Protein AF-A0A9E4PW95-F1 (afdb_monomer_lite)

pLDDT: mean 76.1, std 13.47, range [41.69, 90.88]

Structure (mmCIF, N/CA/C/O backbone):
data_AF-A0A9E4PW95-F1
#
_entry.id   AF-A0A9E4PW95-F1
#
loop_
_atom_site.group_PDB
_atom_site.id
_atom_site.type_symbol
_atom_site.label_atom_id
_atom_site.label_alt_id
_atom_site.label_comp_id
_atom_site.label_asym_id
_atom_site.label_entity_id
_atom_site.label_seq_id
_atom_site.pdbx_PDB_ins_code
_atom_site.Cartn_x
_atom_site.Cartn_y
_atom_site.Cartn_z
_atom_site.occupancy
_atom_site.B_iso_or_equiv
_atom_site.auth_seq_id
_atom_site.auth_comp_id
_atom_site.auth_asym_id
_atom_site.auth_atom_id
_atom_site.pdbx_PDB_model_num
ATOM 1 N N . MET A 1 1 ? 1.358 -14.725 -12.771 1.00 41.69 1 MET A N 1
ATOM 2 C CA . MET A 1 1 ? 0.331 -13.947 -12.041 1.00 41.69 1 MET A CA 1
ATOM 3 C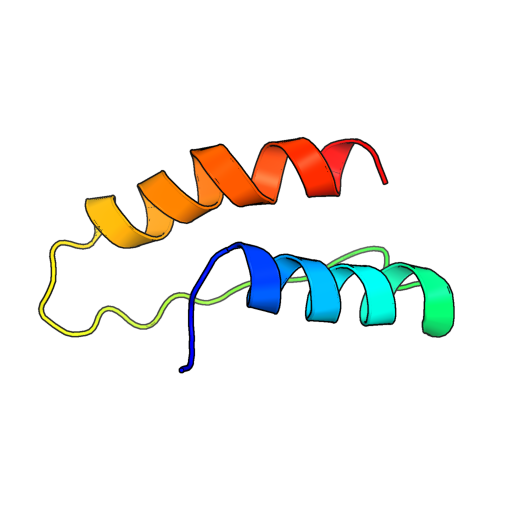 C . MET A 1 1 ? 0.794 -13.579 -10.622 1.00 41.69 1 MET A C 1
ATOM 5 O O . MET A 1 1 ? 0.020 -13.671 -9.685 1.00 41.69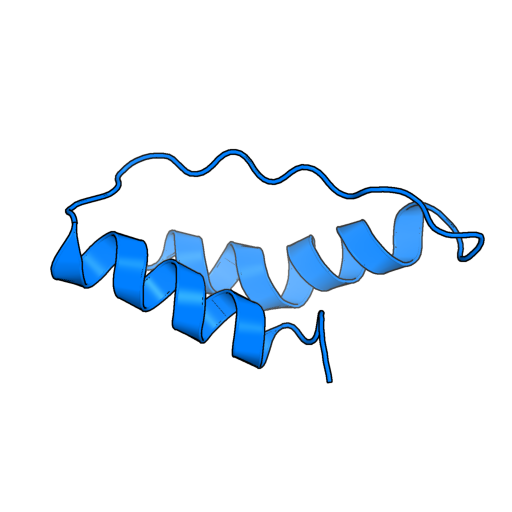 1 MET A O 1
ATOM 9 N N . ARG A 1 2 ? 2.059 -13.181 -10.422 1.00 53.25 2 ARG A N 1
ATOM 10 C CA . ARG A 1 2 ? 2.556 -12.700 -9.121 1.00 53.25 2 ARG A CA 1
ATOM 11 C C . ARG A 1 2 ? 3.351 -11.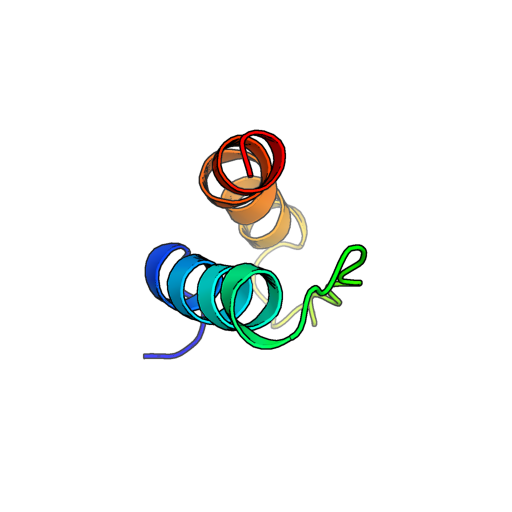425 -9.371 1.00 53.25 2 ARG A C 1
ATOM 13 O O . ARG A 1 2 ? 4.300 -11.479 -10.147 1.00 53.25 2 ARG A O 1
ATOM 20 N N . GLY A 1 3 ? 2.935 -10.323 -8.745 1.00 67.06 3 GLY A N 1
ATOM 21 C CA . GLY A 1 3 ? 3.685 -9.063 -8.713 1.00 67.06 3 GLY A CA 1
ATOM 22 C C . GLY A 1 3 ? 3.112 -7.882 -9.502 1.00 67.06 3 GLY A C 1
ATOM 23 O O . GLY A 1 3 ? 3.853 -6.930 -9.715 1.00 67.06 3 GLY A O 1
ATOM 24 N N . THR A 1 4 ? 1.849 -7.903 -9.949 1.00 81.69 4 THR A N 1
ATOM 25 C CA . THR A 1 4 ? 1.222 -6.678 -10.483 1.00 81.69 4 THR A CA 1
ATOM 26 C C . THR A 1 4 ? 0.797 -5.747 -9.336 1.00 81.69 4 THR A C 1
ATOM 28 O O . THR A 1 4 ? 0.472 -6.244 -8.252 1.00 81.69 4 THR A O 1
ATOM 31 N N . PRO A 1 5 ? 0.774 -4.420 -9.551 1.00 83.56 5 PRO A N 1
ATOM 32 C CA . PRO A 1 5 ? 0.345 -3.441 -8.547 1.00 83.56 5 PRO A CA 1
ATOM 33 C C . PRO A 1 5 ? -1.032 -3.735 -7.939 1.00 83.56 5 PRO A C 1
ATOM 35 O O . PRO A 1 5 ? -1.164 -3.711 -6.719 1.00 83.56 5 PRO A O 1
ATOM 38 N N . ASP A 1 6 ? -2.011 -4.135 -8.753 1.00 87.19 6 ASP A N 1
ATOM 39 C CA . ASP A 1 6 ? -3.369 -4.455 -8.286 1.00 87.19 6 ASP A CA 1
ATOM 40 C C . ASP A 1 6 ? -3.396 -5.579 -7.245 1.00 87.19 6 ASP A C 1
ATOM 42 O O . ASP A 1 6 ? -4.018 -5.455 -6.191 1.00 87.19 6 ASP A O 1
ATOM 46 N N . THR A 1 7 ? -2.670 -6.673 -7.499 1.00 87.38 7 THR A N 1
ATOM 47 C CA . THR A 1 7 ? -2.599 -7.798 -6.557 1.00 87.38 7 THR A CA 1
ATOM 48 C C . THR A 1 7 ? -1.886 -7.396 -5.266 1.00 87.38 7 THR A C 1
ATOM 50 O O . THR A 1 7 ? -2.222 -7.891 -4.193 1.00 87.38 7 THR A O 1
ATOM 53 N N . ILE A 1 8 ? -0.903 -6.492 -5.344 1.00 85.56 8 ILE A N 1
ATOM 54 C CA . ILE A 1 8 ? -0.226 -5.961 -4.156 1.00 85.56 8 ILE A CA 1
ATOM 55 C C . ILE A 1 8 ? -1.199 -5.102 -3.340 1.00 85.56 8 ILE A C 1
ATOM 57 O O . ILE A 1 8 ? -1.273 -5.270 -2.125 1.00 85.56 8 ILE A O 1
ATOM 61 N N . LEU A 1 9 ? -1.980 -4.234 -3.986 1.00 89.75 9 LEU A N 1
ATOM 62 C CA . LEU A 1 9 ? -2.972 -3.392 -3.314 1.00 89.75 9 LEU A CA 1
ATOM 63 C C . LEU A 1 9 ? -4.062 -4.214 -2.623 1.00 89.75 9 LEU A C 1
ATOM 65 O O . LEU A 1 9 ? -4.418 -3.905 -1.490 1.00 89.75 9 LEU A O 1
ATOM 69 N N . GLU A 1 10 ? -4.549 -5.285 -3.250 1.00 90.88 10 GLU A N 1
ATOM 70 C CA . GLU A 1 10 ? -5.535 -6.181 -2.635 1.00 90.88 10 GLU A CA 1
ATOM 71 C C . GLU A 1 10 ? -5.007 -6.796 -1.328 1.00 90.88 10 GLU A C 1
ATOM 73 O O . GLU A 1 10 ? -5.691 -6.786 -0.301 1.00 90.88 10 GLU A O 1
ATOM 78 N N . ILE A 1 11 ? -3.756 -7.267 -1.341 1.00 88.44 11 ILE A N 1
ATOM 79 C CA . ILE A 1 11 ? -3.102 -7.830 -0.156 1.00 88.44 11 ILE A CA 1
ATOM 80 C C . ILE A 1 11 ? -2.922 -6.755 0.918 1.00 88.44 11 ILE A C 1
ATOM 82 O O . ILE A 1 11 ? -3.264 -6.985 2.077 1.00 88.44 11 ILE A O 1
ATOM 86 N N . LEU A 1 12 ? -2.400 -5.582 0.553 1.00 88.56 12 LEU A N 1
ATOM 87 C CA . LEU A 1 12 ? -2.148 -4.509 1.515 1.00 88.56 12 LEU A CA 1
ATOM 88 C C . LEU A 1 12 ? -3.451 -3.995 2.140 1.00 88.56 12 LEU A C 1
ATOM 90 O O . LEU A 1 12 ? -3.495 -3.781 3.349 1.00 88.56 12 LEU A O 1
ATOM 94 N N . LYS A 1 13 ? -4.530 -3.885 1.358 1.00 90.31 13 LYS A N 1
ATOM 95 C CA . LYS A 1 13 ? -5.853 -3.500 1.856 1.00 90.31 13 LYS A CA 1
ATOM 96 C C . LYS A 1 13 ? -6.415 -4.528 2.830 1.00 90.31 13 LYS A C 1
ATOM 98 O O . LYS A 1 13 ? -6.962 -4.154 3.859 1.00 90.31 13 LYS A O 1
ATOM 103 N N . TYR A 1 14 ? -6.243 -5.821 2.549 1.00 89.94 14 TYR A N 1
ATOM 104 C CA . TYR A 1 14 ? -6.620 -6.869 3.495 1.00 89.94 14 TYR A CA 1
ATOM 105 C C . TYR A 1 14 ? -5.851 -6.737 4.819 1.00 89.94 14 TYR A C 1
ATOM 107 O O . TYR A 1 14 ? -6.457 -6.808 5.886 1.00 89.94 14 TYR A O 1
ATOM 115 N N . LEU A 1 15 ? -4.533 -6.515 4.766 1.00 88.69 15 LEU A N 1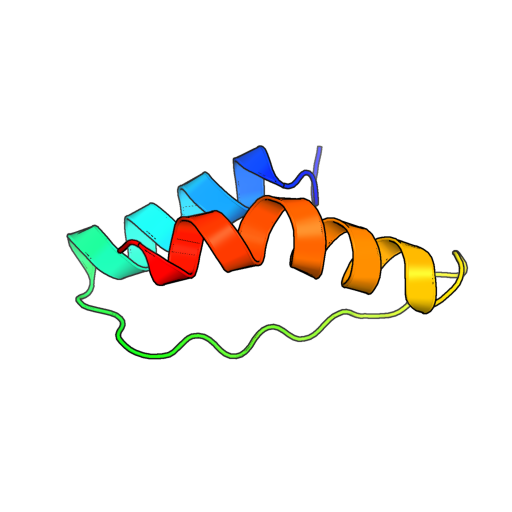
ATOM 116 C CA . LEU A 1 15 ? -3.702 -6.360 5.966 1.00 88.69 15 LEU A CA 1
ATOM 117 C C . LEU A 1 15 ? -4.076 -5.115 6.786 1.00 88.69 15 LEU A C 1
ATOM 119 O O . LEU A 1 15 ? -4.108 -5.190 8.016 1.00 88.69 15 LEU A O 1
ATOM 123 N N . HIS A 1 16 ? -4.377 -3.997 6.125 1.00 87.19 16 HIS A N 1
ATOM 124 C CA . HIS A 1 16 ? -4.843 -2.773 6.777 1.00 87.19 16 HIS A CA 1
ATOM 125 C C . HIS A 1 16 ? -6.238 -2.976 7.386 1.00 87.19 16 HIS A C 1
ATOM 127 O O . HIS A 1 16 ? -6.377 -3.012 8.608 1.00 87.19 16 HIS A O 1
ATOM 133 N N . ASP A 1 17 ? -7.249 -3.253 6.557 1.00 90.12 17 ASP A N 1
ATOM 134 C CA . ASP A 1 17 ? -8.656 -3.256 6.977 1.00 90.12 17 ASP A CA 1
ATOM 135 C C . ASP A 1 17 ? -8.985 -4.377 7.979 1.00 90.12 17 ASP A C 1
ATOM 137 O O . ASP A 1 17 ? -9.890 -4.235 8.803 1.00 90.12 17 ASP A O 1
ATOM 141 N N . ARG A 1 18 ? -8.312 -5.536 7.887 1.00 88.38 18 ARG A N 1
ATOM 142 C CA . ARG A 1 18 ? -8.636 -6.709 8.723 1.00 88.38 18 ARG A CA 1
ATOM 143 C C . ARG A 1 18 ? -7.737 -6.876 9.929 1.00 88.38 18 ARG A C 1
ATOM 145 O O . ARG A 1 18 ? -8.214 -7.378 10.944 1.00 88.38 18 ARG A O 1
ATOM 152 N N . LEU A 1 19 ? -6.458 -6.535 9.807 1.00 86.00 19 LEU A N 1
ATOM 153 C CA . LEU A 1 19 ? -5.477 -6.782 10.864 1.00 86.00 19 LEU A CA 1
ATOM 154 C C . LEU A 1 19 ? -5.027 -5.494 11.561 1.00 86.00 19 LEU A C 1
ATOM 156 O O . LEU A 1 19 ? -4.294 -5.587 12.541 1.00 86.00 19 LEU A O 1
ATOM 160 N N . GLY A 1 20 ? -5.463 -4.318 11.089 1.00 84.62 20 GLY A N 1
ATOM 161 C CA . GLY A 1 20 ? -5.042 -3.029 11.639 1.00 84.62 20 GLY A CA 1
ATOM 162 C C . GLY A 1 20 ? -3.543 -2.797 11.462 1.00 84.62 20 GLY A C 1
ATOM 163 O O . GLY A 1 20 ? -2.885 -2.263 12.350 1.00 84.62 20 GLY A O 1
ATOM 164 N N . THR A 1 21 ? -2.972 -3.287 10.358 1.00 83.06 21 THR A N 1
ATOM 165 C CA . THR A 1 21 ? -1.525 -3.217 10.135 1.00 83.06 21 THR A CA 1
ATOM 166 C C . THR A 1 21 ? -1.118 -1.789 9.777 1.00 83.06 21 THR A C 1
ATOM 168 O O . THR A 1 21 ? -1.332 -1.354 8.652 1.00 83.06 21 THR A O 1
ATOM 171 N N . GLU A 1 22 ? -0.484 -1.084 10.713 1.00 74.25 22 GLU A N 1
ATOM 172 C CA . GLU A 1 22 ? -0.021 0.300 10.509 1.00 74.25 22 GLU A CA 1
ATOM 173 C C . GLU A 1 22 ? 1.285 0.393 9.701 1.00 74.25 22 GLU A C 1
ATOM 175 O O . GLU A 1 22 ? 1.555 1.398 9.046 1.00 74.25 22 GLU A O 1
ATOM 180 N N . PHE A 1 23 ? 2.113 -0.659 9.726 1.00 74.12 23 PHE A N 1
ATOM 181 C CA . PHE A 1 23 ? 3.428 -0.660 9.085 1.00 74.12 23 PHE A CA 1
ATOM 182 C C . PHE A 1 23 ? 3.664 -1.939 8.286 1.00 74.12 23 PHE A C 1
ATOM 184 O O . PHE A 1 23 ? 3.604 -3.046 8.820 1.00 74.12 23 PHE A O 1
ATOM 191 N N . VAL A 1 24 ? 4.015 -1.784 7.007 1.00 74.56 24 VAL A N 1
ATOM 192 C CA . VAL A 1 24 ? 4.419 -2.889 6.130 1.00 74.56 24 VAL A CA 1
ATOM 193 C C . VAL A 1 24 ? 5.803 -2.599 5.559 1.00 74.56 24 VAL A C 1
ATOM 195 O O . VAL A 1 24 ? 6.012 -1.596 4.879 1.00 74.56 24 VAL A O 1
ATOM 198 N N . ILE A 1 25 ? 6.755 -3.501 5.809 1.00 73.50 25 ILE A N 1
ATOM 199 C CA . ILE A 1 25 ? 8.092 -3.449 5.207 1.00 73.50 25 ILE A CA 1
ATOM 200 C C . ILE A 1 25 ? 8.090 -4.353 3.977 1.00 73.50 25 ILE A C 1
ATOM 202 O O . ILE A 1 25 ? 7.947 -5.570 4.082 1.00 73.50 25 ILE A O 1
ATOM 206 N N . MET A 1 26 ? 8.249 -3.754 2.801 1.00 70.75 26 MET A N 1
ATOM 207 C CA . MET A 1 26 ? 8.318 -4.486 1.538 1.00 70.75 26 MET A CA 1
ATOM 208 C C . MET A 1 26 ? 9.767 -4.663 1.099 1.00 70.75 26 MET A C 1
ATOM 210 O O . MET A 1 26 ? 10.508 -3.695 0.946 1.00 70.75 26 MET A O 1
ATOM 214 N N . HIS A 1 27 ? 10.153 -5.916 0.859 1.00 65.44 27 HIS A N 1
ATOM 215 C CA . HIS A 1 27 ? 11.460 -6.273 0.320 1.00 65.44 27 HIS A CA 1
ATOM 216 C C . HIS A 1 27 ? 11.315 -6.712 -1.139 1.00 65.44 27 HIS A C 1
ATOM 218 O O . HIS A 1 27 ? 10.771 -7.778 -1.425 1.00 65.44 27 HIS A O 1
ATOM 224 N N . GLY A 1 28 ? 11.822 -5.905 -2.070 1.00 63.88 28 GLY A N 1
ATOM 225 C CA . GLY A 1 28 ? 11.968 -6.311 -3.466 1.00 63.88 28 GLY A CA 1
ATOM 226 C C . GLY A 1 28 ? 13.197 -7.206 -3.633 1.00 63.88 28 GLY A C 1
ATOM 227 O O . GLY A 1 28 ? 14.311 -6.770 -3.359 1.00 63.88 28 GLY A O 1
ATOM 228 N N . GLN A 1 29 ? 13.016 -8.450 -4.080 1.00 60.00 29 GLN A N 1
ATOM 229 C CA . GLN A 1 29 ? 14.126 -9.286 -4.549 1.00 60.00 29 GLN A CA 1
ATOM 230 C C . GLN A 1 29 ? 14.357 -9.000 -6.037 1.00 60.00 29 GLN A C 1
ATOM 232 O O . GLN A 1 29 ? 13.473 -9.215 -6.867 1.00 60.00 29 GLN A O 1
ATOM 237 N N . ALA A 1 30 ? 15.539 -8.483 -6.365 1.00 53.84 30 ALA A N 1
ATOM 238 C CA . ALA A 1 30 ? 15.931 -8.115 -7.719 1.00 53.84 30 ALA A CA 1
ATOM 239 C C . ALA A 1 30 ? 16.140 -9.360 -8.599 1.00 53.84 30 ALA A C 1
ATOM 241 O O . ALA A 1 30 ? 17.207 -9.972 -8.607 1.00 53.84 30 ALA A O 1
ATOM 242 N N . SER A 1 31 ? 15.129 -9.767 -9.368 1.00 50.78 31 SER A N 1
ATOM 243 C CA . SER A 1 31 ? 15.308 -10.796 -10.397 1.00 50.78 31 SER A CA 1
ATOM 244 C C . SER A 1 31 ? 15.669 -10.148 -11.736 1.00 50.78 31 SER A C 1
ATOM 246 O O . SER A 1 31 ? 14.755 -9.696 -12.408 1.00 50.78 31 SER A O 1
ATOM 248 N N . ARG A 1 32 ? 16.961 -10.118 -12.121 1.00 51.59 32 ARG A N 1
ATOM 249 C CA . ARG A 1 32 ? 17.579 -9.841 -13.462 1.00 51.59 32 ARG A CA 1
ATOM 250 C C . ARG A 1 32 ? 17.020 -8.709 -14.365 1.00 51.59 32 ARG A C 1
ATOM 252 O O . ARG A 1 32 ? 17.591 -8.459 -15.421 1.00 51.59 32 ARG A O 1
ATOM 259 N N . MET A 1 33 ? 15.957 -8.022 -13.979 1.00 52.59 33 MET A N 1
ATOM 260 C CA . MET A 1 33 ? 15.327 -6.875 -14.617 1.00 52.59 33 MET A CA 1
ATOM 261 C C . MET A 1 33 ? 15.623 -5.679 -13.723 1.00 52.59 33 MET A C 1
ATOM 263 O O . MET A 1 33 ? 15.421 -5.752 -12.51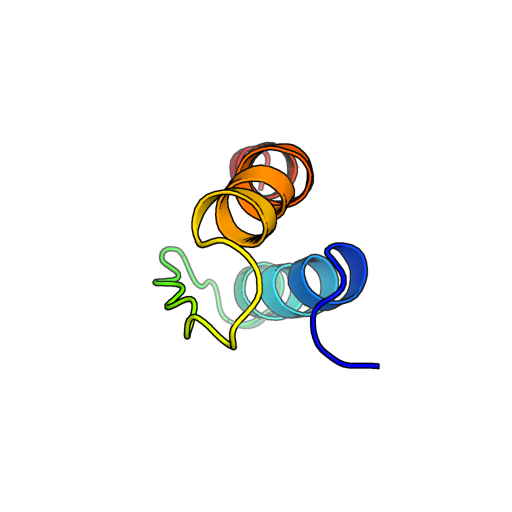4 1.00 52.59 33 MET A O 1
ATOM 267 N N . SER A 1 34 ? 16.168 -4.637 -14.345 1.00 55.38 34 SER A N 1
ATOM 268 C CA . SER A 1 34 ? 16.794 -3.471 -13.725 1.00 55.38 34 SER A CA 1
ATOM 269 C C . SER A 1 34 ? 16.121 -3.014 -12.428 1.00 55.38 34 SER A C 1
ATOM 271 O O . SER A 1 34 ? 14.929 -2.710 -12.398 1.00 55.38 34 SER A O 1
ATOM 273 N N . ASP A 1 35 ? 16.928 -2.904 -11.373 1.00 55.19 35 ASP A N 1
ATOM 274 C CA . ASP A 1 35 ? 16.541 -2.550 -10.000 1.00 55.19 35 ASP A CA 1
ATOM 275 C C . ASP A 1 35 ? 15.609 -1.323 -9.897 1.00 55.19 35 ASP A C 1
ATOM 277 O O . ASP A 1 35 ? 14.774 -1.232 -8.998 1.00 55.19 35 ASP A O 1
ATOM 281 N N . ASN A 1 36 ? 15.681 -0.405 -10.865 1.00 56.84 36 ASN A N 1
ATOM 282 C CA . ASN A 1 36 ? 14.843 0.793 -10.926 1.00 56.84 36 ASN A CA 1
ATOM 283 C C . ASN A 1 36 ? 13.408 0.561 -11.418 1.00 56.84 36 ASN A C 1
ATOM 285 O O . ASN A 1 36 ? 12.524 1.346 -11.078 1.00 56.84 36 ASN A O 1
ATOM 289 N N . ALA A 1 37 ? 13.150 -0.462 -12.233 1.00 61.91 37 ALA A N 1
ATOM 290 C CA . ALA A 1 37 ? 11.844 -0.626 -12.869 1.00 61.91 37 ALA A CA 1
ATOM 291 C C . ALA A 1 37 ? 10.778 -1.080 -11.859 1.00 61.91 37 ALA A C 1
ATOM 293 O O . ALA A 1 37 ? 9.696 -0.499 -11.801 1.00 61.91 37 ALA A O 1
ATOM 294 N N . ASN A 1 38 ? 11.109 -2.059 -11.012 1.00 66.44 38 ASN A N 1
ATOM 295 C CA . ASN A 1 38 ? 10.164 -2.631 -10.048 1.00 66.44 38 ASN A CA 1
ATOM 296 C C . ASN A 1 38 ? 9.882 -1.678 -8.878 1.00 66.44 38 ASN A C 1
ATOM 298 O O . ASN A 1 38 ? 8.725 -1.475 -8.513 1.00 66.44 38 ASN A O 1
ATOM 302 N N . MET A 1 39 ? 10.920 -1.035 -8.332 1.00 68.88 39 MET A N 1
ATOM 303 C CA . MET A 1 39 ? 10.755 -0.013 -7.290 1.00 68.88 39 MET A CA 1
ATOM 304 C C . MET A 1 39 ? 10.087 1.256 -7.837 1.00 68.88 39 MET A C 1
ATOM 306 O O . MET A 1 39 ? 9.294 1.886 -7.140 1.00 68.88 39 MET A O 1
ATOM 310 N N . GLY A 1 40 ? 10.355 1.610 -9.098 1.00 73.88 40 GLY A N 1
ATOM 311 C CA . GLY A 1 40 ? 9.711 2.733 -9.776 1.00 73.88 40 GLY A CA 1
ATOM 312 C C . GLY A 1 40 ? 8.217 2.511 -10.012 1.00 73.88 40 GLY A C 1
ATOM 313 O O . GLY A 1 40 ? 7.428 3.420 -9.768 1.00 73.88 40 GLY A O 1
ATOM 314 N N . LEU A 1 41 ? 7.818 1.310 -10.442 1.00 77.56 41 LEU A N 1
ATOM 315 C CA . LEU A 1 41 ? 6.409 0.945 -10.609 1.00 77.56 41 LEU A CA 1
ATOM 316 C C . LEU A 1 41 ? 5.679 0.960 -9.264 1.00 77.56 41 LEU A C 1
ATOM 318 O O . LEU A 1 41 ? 4.637 1.594 -9.130 1.00 77.56 41 LEU A O 1
ATOM 322 N N . PHE A 1 42 ? 6.280 0.347 -8.243 1.00 80.56 42 PHE A N 1
ATOM 323 C CA . PHE A 1 42 ? 5.745 0.357 -6.886 1.00 80.56 42 PHE A CA 1
ATOM 324 C C . PHE A 1 42 ? 5.546 1.786 -6.354 1.00 80.56 42 PHE A C 1
ATOM 326 O O . PHE A 1 42 ? 4.484 2.128 -5.831 1.00 80.56 42 PHE A O 1
ATOM 333 N N . GLY A 1 43 ? 6.549 2.648 -6.535 1.00 80.94 43 GLY A N 1
ATOM 334 C CA . GLY A 1 43 ? 6.485 4.034 -6.084 1.00 80.94 43 GLY A CA 1
ATOM 335 C C . GLY A 1 43 ? 5.451 4.891 -6.815 1.00 80.94 43 GLY A C 1
ATOM 336 O O . GLY A 1 43 ? 4.950 5.849 -6.233 1.00 80.94 43 GLY A O 1
ATOM 337 N N . LYS A 1 44 ? 5.117 4.555 -8.065 1.00 85.75 44 LYS A N 1
ATOM 338 C CA . LYS A 1 44 ? 4.123 5.280 -8.867 1.00 85.75 44 LYS A CA 1
ATOM 339 C C . LYS A 1 44 ? 2.700 4.777 -8.666 1.00 85.75 44 LYS A C 1
ATOM 341 O O . LYS A 1 44 ? 1.787 5.590 -8.651 1.00 85.75 44 LYS A O 1
ATOM 346 N N . GLU A 1 45 ? 2.516 3.467 -8.541 1.00 87.06 45 GLU A N 1
ATOM 347 C CA . GLU A 1 45 ? 1.184 2.854 -8.611 1.00 87.06 45 GLU A CA 1
ATOM 348 C C . GLU A 1 45 ? 0.677 2.354 -7.258 1.00 87.06 45 GLU A C 1
ATOM 350 O O . GLU A 1 45 ? -0.527 2.340 -7.031 1.00 87.06 45 GLU A O 1
ATOM 355 N N . VAL A 1 46 ? 1.570 1.988 -6.332 1.00 86.00 46 VAL A N 1
ATOM 356 C CA . VAL A 1 46 ? 1.175 1.416 -5.036 1.00 86.00 46 VAL A CA 1
ATOM 357 C C . VAL A 1 46 ? 1.309 2.430 -3.901 1.00 86.00 46 VAL A C 1
ATOM 359 O O . VAL A 1 46 ? 0.365 2.622 -3.139 1.00 86.00 46 VAL A O 1
ATOM 362 N N . LEU A 1 47 ? 2.451 3.124 -3.790 1.00 85.25 47 LEU A N 1
ATOM 363 C CA . LEU A 1 47 ? 2.686 4.081 -2.695 1.00 85.25 47 LEU A CA 1
ATOM 364 C C . LEU A 1 47 ? 1.628 5.190 -2.569 1.00 85.25 47 LEU A C 1
ATOM 366 O O . LEU A 1 47 ? 1.260 5.485 -1.432 1.00 85.25 47 LEU A O 1
ATOM 370 N N . P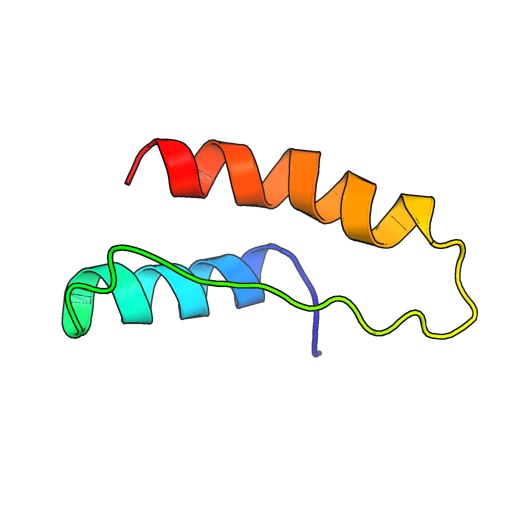RO A 1 48 ? 1.148 5.831 -3.654 1.00 87.88 48 PRO A N 1
ATOM 371 C CA . PRO A 1 48 ? 0.161 6.900 -3.524 1.00 87.88 48 PRO A CA 1
ATOM 372 C C . PRO A 1 48 ? -1.155 6.400 -2.932 1.00 87.88 48 PRO A C 1
ATOM 374 O O . PRO A 1 48 ? -1.698 7.047 -2.049 1.00 87.88 48 PRO A O 1
ATOM 377 N N . VAL A 1 49 ? -1.607 5.217 -3.356 1.00 89.06 49 VAL A N 1
ATOM 378 C CA . VAL A 1 49 ? -2.866 4.621 -2.895 1.00 89.06 49 VAL A CA 1
ATOM 379 C C . VAL A 1 49 ? -2.779 4.243 -1.417 1.00 89.06 49 VAL A C 1
ATOM 381 O O . VAL A 1 49 ? -3.676 4.563 -0.649 1.00 89.06 49 VAL A O 1
ATOM 384 N N . VAL A 1 50 ? -1.675 3.618 -0.995 1.00 84.38 50 VAL A N 1
ATOM 385 C CA . VAL A 1 50 ? -1.488 3.197 0.406 1.00 84.38 50 VAL A CA 1
ATOM 386 C C . VAL A 1 50 ? -1.362 4.393 1.358 1.00 84.38 50 VAL A C 1
ATOM 388 O O . VAL A 1 50 ? -1.728 4.280 2.517 1.00 84.38 50 VAL A O 1
ATOM 391 N N . ARG A 1 51 ? -0.861 5.547 0.894 1.00 82.75 51 ARG A N 1
ATOM 392 C CA . ARG A 1 51 ? -0.769 6.776 1.709 1.00 82.75 51 ARG A CA 1
ATOM 393 C C . ARG A 1 51 ? -2.120 7.423 2.017 1.00 82.75 51 ARG A C 1
ATOM 395 O O . ARG A 1 51 ? -2.174 8.273 2.899 1.00 82.75 51 ARG A O 1
ATOM 402 N N . GLU A 1 52 ? -3.155 7.091 1.254 1.00 83.56 52 GLU A N 1
ATOM 403 C CA . GLU A 1 52 ? -4.516 7.593 1.466 1.00 83.56 52 GLU A CA 1
ATOM 404 C C . GLU A 1 52 ? -5.339 6.695 2.398 1.00 83.56 52 GLU A C 1
ATOM 406 O O . GLU A 1 52 ? -6.464 7.058 2.747 1.00 83.56 52 GLU A O 1
ATOM 411 N N . TRP A 1 53 ? -4.805 5.530 2.778 1.00 85.31 53 TRP A N 1
ATOM 412 C CA . TRP A 1 53 ? -5.431 4.614 3.728 1.00 85.31 53 TRP A CA 1
ATOM 413 C C . TRP A 1 53 ? -4.975 4.891 5.159 1.00 85.31 53 TRP A C 1
ATOM 415 O O . TRP A 1 53 ? -5.790 4.621 6.071 1.00 85.31 53 TRP A O 1
#

Radius of gyration: 11.71 Å; chains: 1; bounding box: 26×22×26 Å

Foldseek 3Di:
DPQDLVVVQVVVCCCCPPVVDPDDDDDDDDDPPDPCPSVVNCVVRPVVVSVVD

Sequence (53 aa):
MRGTPDTILEILKYLHDRLGTEFVIMHGQASRMSDNANMGLFGKEVLPVVREW

Secondary structure (DSSP, 8-state):
----HHHHHHHHHHHHHHH------------SS-HHHHHHHIIIIIHHHHTT-